Protein AF-A0AAU6DZ55-F1 (afdb_monomer_lite)

Sequence (101 aa):
MQAPYDTGLAADVFAEAKNTFNWLIGQLTDAASGMLTHDRLEETIVEQGRELQRQLLQAHLDLRALRERQQAHRWWGPTACRDRQGRRPRPRHLPDPADGG

Foldseek 3Di:
DDDPPPVPPPPQLCPVLVVLVVVLVVVCPDPVVVVDDPVRNVVSCVVSVVVSVVSVVVSVVVVVVVVVVVVVCVCVPPPVPDDVPRDDDDPDDDDDPDDDD

Radius of gyration: 26.94 Å; chains: 1; bounding box: 54×51×78 Å

Structure (mmCIF, N/CA/C/O backbone):
data_AF-A0AAU6DZ55-F1
#
_entry.id   AF-A0AAU6DZ55-F1
#
loop_
_atom_site.group_PDB
_atom_site.id
_atom_site.type_symbol
_atom_site.label_atom_id
_atom_site.label_alt_id
_atom_site.label_comp_id
_atom_site.label_asym_id
_atom_sit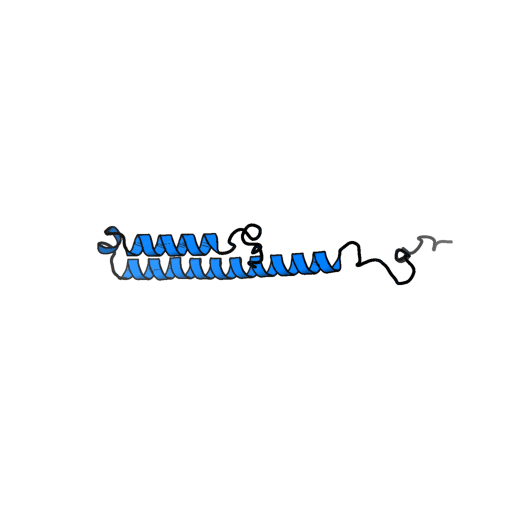e.label_entity_id
_atom_site.label_seq_id
_atom_site.pdbx_PDB_ins_code
_atom_site.Cartn_x
_atom_site.Cartn_y
_atom_site.Cartn_z
_atom_site.occupancy
_atom_site.B_iso_or_equiv
_atom_site.auth_seq_id
_atom_site.auth_comp_id
_atom_site.auth_asym_id
_atom_site.auth_atom_id
_atom_site.pdbx_PDB_model_num
ATOM 1 N N . MET A 1 1 ? 30.626 17.424 -2.413 1.00 38.97 1 MET A N 1
ATOM 2 C CA . MET A 1 1 ? 30.303 16.730 -3.678 1.00 38.97 1 MET A CA 1
ATOM 3 C C . MET A 1 1 ? 29.112 15.818 -3.414 1.00 38.97 1 MET A C 1
ATOM 5 O O . MET A 1 1 ? 29.299 14.775 -2.806 1.00 38.97 1 MET A O 1
ATOM 9 N N . GLN A 1 2 ? 27.893 16.238 -3.758 1.00 37.84 2 GLN A N 1
ATOM 10 C CA . GLN A 1 2 ? 26.694 15.393 -3.679 1.00 37.84 2 GLN A CA 1
ATOM 11 C C . GLN A 1 2 ? 26.346 14.952 -5.098 1.00 37.84 2 GLN A C 1
ATOM 13 O O . GLN A 1 2 ? 26.145 15.793 -5.971 1.00 37.84 2 GLN A O 1
ATOM 18 N N . ALA A 1 3 ? 26.358 13.639 -5.328 1.00 43.91 3 ALA A N 1
ATOM 19 C CA . ALA A 1 3 ? 25.890 13.055 -6.574 1.00 43.91 3 ALA A CA 1
ATOM 20 C C . ALA A 1 3 ? 24.383 13.342 -6.705 1.00 43.91 3 ALA A C 1
ATOM 22 O O . ALA A 1 3 ? 23.664 13.167 -5.716 1.00 43.91 3 ALA A O 1
ATOM 23 N N . PRO A 1 4 ? 23.897 13.807 -7.870 1.00 49.94 4 PRO A N 1
ATOM 24 C CA . PRO A 1 4 ? 22.478 14.010 -8.078 1.00 49.94 4 PRO A CA 1
ATOM 25 C C . PRO A 1 4 ? 21.851 12.624 -8.074 1.00 49.94 4 PRO A C 1
ATOM 27 O O . PRO A 1 4 ? 22.064 11.820 -8.977 1.00 49.94 4 PRO A O 1
ATOM 30 N N . TYR A 1 5 ? 21.158 12.306 -6.991 1.00 46.50 5 TYR A N 1
ATOM 31 C CA . TYR A 1 5 ? 20.340 11.118 -6.944 1.00 46.50 5 TYR A CA 1
ATOM 32 C C . TYR A 1 5 ? 19.376 11.173 -8.135 1.00 46.50 5 TYR A C 1
ATOM 34 O O . TYR A 1 5 ? 18.764 12.211 -8.399 1.00 46.50 5 TYR A O 1
ATOM 42 N N . ASP A 1 6 ? 19.231 10.044 -8.820 1.00 48.81 6 ASP A N 1
ATOM 43 C CA . ASP A 1 6 ? 18.189 9.695 -9.798 1.00 48.81 6 ASP A CA 1
ATOM 44 C C . ASP A 1 6 ? 16.747 9.818 -9.220 1.00 48.81 6 ASP A C 1
ATOM 46 O O . ASP A 1 6 ? 15.821 9.115 -9.620 1.00 48.81 6 ASP A O 1
ATOM 50 N N . THR A 1 7 ? 16.532 10.705 -8.242 1.00 50.91 7 THR A N 1
ATOM 51 C CA . THR A 1 7 ? 15.341 10.888 -7.398 1.00 50.91 7 THR A CA 1
ATOM 52 C C . THR A 1 7 ? 14.089 11.257 -8.185 1.00 50.91 7 THR A C 1
ATOM 54 O O . THR A 1 7 ? 12.994 11.168 -7.647 1.00 50.91 7 THR A O 1
ATOM 57 N N . GLY A 1 8 ? 14.228 11.680 -9.444 1.00 50.16 8 GLY A N 1
ATOM 58 C CA . GLY A 1 8 ? 13.103 12.091 -10.285 1.00 50.16 8 GLY A CA 1
ATOM 59 C C . GLY A 1 8 ? 12.554 11.024 -11.239 1.00 50.16 8 GLY A C 1
ATOM 60 O O . GLY A 1 8 ? 11.456 11.211 -11.750 1.00 50.16 8 GLY A O 1
ATOM 61 N N . LEU A 1 9 ? 13.281 9.936 -11.528 1.00 47.44 9 LEU A N 1
ATOM 62 C CA . LEU A 1 9 ? 12.963 9.071 -12.684 1.00 47.44 9 LEU A CA 1
ATOM 63 C C . LEU A 1 9 ? 12.307 7.731 -12.337 1.00 47.44 9 L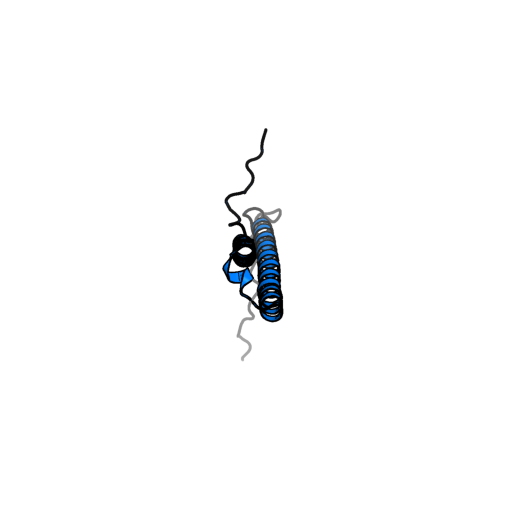EU A C 1
ATOM 65 O O . LEU A 1 9 ? 11.614 7.154 -13.172 1.00 47.44 9 LEU A O 1
ATOM 69 N N . ALA A 1 10 ? 12.452 7.262 -11.101 1.00 51.25 10 ALA A N 1
ATOM 70 C CA . ALA A 1 10 ? 11.543 6.278 -10.537 1.00 51.25 10 ALA A CA 1
ATOM 71 C C . ALA A 1 10 ? 10.462 7.063 -9.796 1.00 51.25 10 ALA A C 1
ATOM 73 O O . ALA A 1 10 ? 10.661 7.405 -8.632 1.00 51.25 10 ALA A O 1
ATOM 74 N N . ALA A 1 11 ? 9.356 7.397 -10.474 1.00 55.56 11 ALA A N 1
ATOM 75 C CA . ALA A 1 11 ? 8.118 7.786 -9.797 1.00 55.56 11 ALA A CA 1
ATOM 76 C C . ALA A 1 11 ? 7.985 6.907 -8.552 1.00 55.56 11 ALA A C 1
ATOM 78 O O . ALA A 1 11 ? 8.125 5.694 -8.696 1.00 55.56 11 ALA A O 1
ATOM 79 N N . ASP A 1 12 ? 7.886 7.516 -7.366 1.00 75.19 12 ASP A N 1
ATOM 80 C CA . ASP A 1 12 ? 8.021 6.832 -6.077 1.00 75.19 12 ASP A CA 1
ATOM 81 C C . ASP A 1 12 ? 7.142 5.579 -6.107 1.00 75.19 12 ASP A C 1
ATOM 83 O O . ASP A 1 12 ? 5.926 5.666 -6.003 1.00 75.19 12 ASP A O 1
ATOM 87 N N . VAL A 1 13 ? 7.753 4.416 -6.372 1.00 82.62 13 VAL A N 1
ATOM 88 C CA . VAL A 1 13 ? 7.024 3.185 -6.744 1.00 82.62 13 VAL A CA 1
ATOM 89 C C . VAL A 1 13 ? 6.136 2.734 -5.577 1.00 82.62 13 VAL A C 1
ATOM 91 O O . VAL A 1 13 ? 5.179 1.989 -5.733 1.00 82.62 13 VAL A O 1
ATOM 94 N N . PHE A 1 14 ? 6.438 3.267 -4.395 1.00 85.06 14 PHE A N 1
ATOM 95 C CA . PHE A 1 14 ? 5.734 3.084 -3.143 1.00 85.06 14 PHE A CA 1
ATOM 96 C C . PHE A 1 14 ? 4.762 4.225 -2.803 1.00 85.06 14 PHE A C 1
ATOM 98 O O . PHE A 1 14 ? 4.215 4.217 -1.704 1.00 85.06 14 PHE A O 1
ATOM 105 N N . ALA A 1 15 ? 4.547 5.214 -3.674 1.00 87.81 15 ALA A N 1
ATOM 106 C CA . ALA A 1 15 ? 3.676 6.361 -3.408 1.00 87.81 15 ALA A CA 1
ATOM 107 C C . ALA A 1 15 ? 2.258 5.920 -3.046 1.00 87.81 15 ALA A C 1
ATOM 109 O O . ALA A 1 15 ? 1.674 6.433 -2.097 1.00 87.81 15 ALA A O 1
ATOM 110 N N . GLU A 1 16 ? 1.731 4.927 -3.758 1.00 86.38 16 GLU A N 1
ATOM 111 C CA . GLU A 1 16 ? 0.393 4.399 -3.508 1.00 86.38 16 GLU A CA 1
ATOM 112 C C . GLU A 1 16 ? 0.306 3.702 -2.145 1.00 86.38 16 GLU A C 1
ATOM 114 O O . GLU A 1 16 ? -0.554 4.045 -1.339 1.00 86.38 16 GLU A O 1
ATOM 119 N N . ALA A 1 17 ? 1.292 2.860 -1.814 1.00 87.88 17 ALA A N 1
ATOM 120 C CA . ALA A 1 17 ? 1.400 2.239 -0.493 1.00 87.88 17 ALA A CA 1
ATOM 121 C C . ALA A 1 17 ? 1.520 3.280 0.638 1.00 87.88 17 ALA A C 1
ATOM 123 O O . ALA A 1 17 ? 0.889 3.151 1.687 1.00 87.88 17 ALA A O 1
ATOM 124 N N . LYS A 1 18 ? 2.298 4.351 0.431 1.00 88.25 18 LYS A N 1
ATOM 125 C CA . LYS A 1 18 ? 2.425 5.458 1.393 1.00 88.25 18 LYS A CA 1
ATOM 126 C C . LYS A 1 18 ? 1.107 6.209 1.565 1.00 88.25 18 LYS A C 1
ATOM 128 O O . LYS A 1 18 ? 0.742 6.533 2.691 1.00 88.25 18 LYS A O 1
ATOM 133 N N . ASN A 1 19 ? 0.388 6.466 0.475 1.00 89.88 19 ASN A N 1
ATOM 134 C CA . ASN A 1 19 ? -0.910 7.133 0.515 1.00 89.88 19 ASN A CA 1
ATOM 135 C C . ASN A 1 19 ? -1.944 6.289 1.264 1.00 89.88 19 ASN A C 1
ATOM 137 O O . ASN A 1 19 ? -2.611 6.818 2.150 1.00 89.88 19 ASN A O 1
ATOM 141 N N . THR A 1 20 ? -2.025 4.986 0.985 1.00 87.94 20 THR A N 1
ATOM 142 C CA . THR A 1 20 ? -2.922 4.063 1.696 1.00 87.94 20 THR A CA 1
ATOM 143 C C . THR A 1 20 ? -2.585 3.982 3.184 1.00 87.94 20 THR A C 1
ATOM 145 O O . THR A 1 20 ? -3.485 4.034 4.019 1.00 87.94 20 THR A O 1
ATOM 148 N N . PHE A 1 21 ? -1.300 3.942 3.545 1.00 88.31 21 PHE A N 1
ATOM 149 C CA . PHE A 1 21 ? -0.880 3.958 4.947 1.00 88.31 21 PHE A CA 1
ATOM 150 C C . PHE A 1 21 ? -1.233 5.273 5.660 1.00 88.31 21 PHE A C 1
ATOM 152 O O . PHE A 1 21 ? -1.793 5.253 6.754 1.00 88.31 21 PHE A O 1
ATOM 159 N N . ASN A 1 22 ? -0.956 6.418 5.032 1.00 90.19 22 ASN A N 1
ATOM 160 C CA . ASN A 1 22 ? -1.293 7.729 5.590 1.00 90.19 22 ASN A CA 1
ATOM 161 C C . ASN A 1 22 ? -2.807 7.914 5.732 1.00 90.19 22 ASN A C 1
ATOM 163 O O . ASN A 1 22 ? -3.268 8.467 6.727 1.00 90.19 22 ASN A O 1
ATOM 167 N N . TRP A 1 23 ? -3.582 7.425 4.765 1.00 88.25 23 TRP A N 1
ATOM 168 C CA . TRP A 1 23 ? -5.038 7.429 4.834 1.00 88.25 23 TRP A CA 1
ATOM 169 C C . TRP A 1 23 ? -5.554 6.539 5.972 1.00 88.25 23 TRP A C 1
ATOM 171 O O . TRP A 1 23 ? -6.427 6.967 6.724 1.00 88.25 23 TRP A O 1
ATOM 181 N N . LEU A 1 24 ? -4.969 5.351 6.165 1.00 88.19 24 LEU A N 1
ATOM 182 C CA . LEU A 1 24 ? -5.304 4.468 7.284 1.00 88.19 24 LEU A CA 1
ATOM 183 C C . LEU A 1 24 ? -5.011 5.130 8.638 1.00 88.19 24 LEU A C 1
ATOM 185 O O . LEU A 1 24 ? -5.864 5.096 9.521 1.00 88.19 24 LEU A O 1
ATOM 189 N N . ILE A 1 25 ? -3.849 5.775 8.795 1.00 87.81 25 ILE A N 1
ATOM 190 C CA . ILE A 1 25 ? -3.539 6.565 9.998 1.00 87.81 25 ILE A CA 1
ATOM 191 C C . ILE A 1 25 ? -4.577 7.669 10.182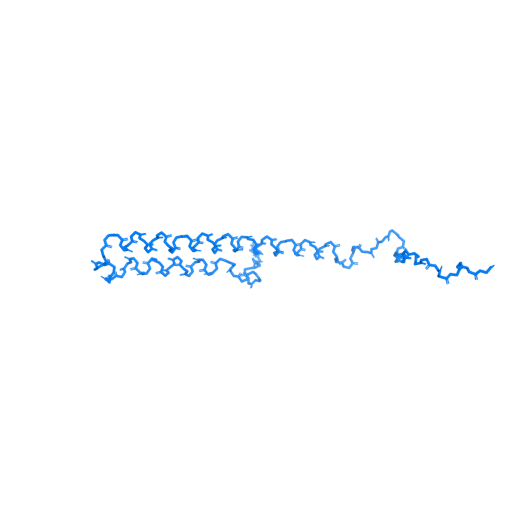 1.00 87.81 25 ILE A C 1
ATOM 193 O O . ILE A 1 25 ? -5.121 7.797 11.273 1.00 87.81 25 ILE A O 1
ATOM 197 N N . GLY A 1 26 ? -4.880 8.422 9.120 1.00 86.06 26 GLY A N 1
ATOM 198 C CA . GLY A 1 26 ? -5.868 9.497 9.143 1.00 86.06 26 GLY A CA 1
ATOM 199 C C . GLY A 1 26 ? -7.220 9.024 9.669 1.00 86.06 26 GLY A C 1
ATOM 200 O O . GLY A 1 26 ? -7.757 9.635 10.590 1.00 86.06 26 GLY A O 1
ATOM 201 N N . GLN A 1 27 ? -7.715 7.892 9.164 1.00 82.44 27 GLN A N 1
ATOM 202 C CA . GLN A 1 27 ? -8.949 7.284 9.657 1.00 82.44 27 GLN A CA 1
ATOM 203 C C . GLN A 1 27 ? -8.857 6.879 11.128 1.00 82.44 27 GLN A C 1
ATOM 205 O O . GLN A 1 27 ? -9.757 7.195 11.899 1.00 82.44 27 GLN A O 1
ATOM 210 N N . LEU A 1 28 ? -7.775 6.220 11.548 1.00 81.94 28 LEU A N 1
ATOM 211 C CA . LEU A 1 28 ? -7.605 5.787 12.940 1.00 81.94 28 LEU A CA 1
ATOM 212 C C . LEU A 1 28 ? -7.472 6.963 13.919 1.00 81.94 28 LEU A C 1
ATOM 214 O O . LEU A 1 28 ? -7.849 6.835 15.080 1.00 81.94 28 LEU A O 1
ATOM 218 N N . THR A 1 29 ? -6.946 8.100 13.461 1.00 83.44 29 THR A N 1
ATOM 219 C CA . THR A 1 29 ? -6.843 9.332 14.255 1.00 83.44 29 THR A CA 1
ATOM 220 C C . THR A 1 29 ? -8.105 10.191 14.229 1.00 83.44 29 THR A C 1
ATOM 222 O O . THR A 1 29 ? -8.212 11.120 15.029 1.00 83.44 29 THR A O 1
ATOM 225 N N . ASP A 1 30 ? -9.044 9.916 13.322 1.00 81.50 30 ASP A N 1
ATOM 226 C CA . ASP A 1 30 ? -10.270 10.696 13.198 1.00 81.50 30 ASP A CA 1
ATOM 227 C C . ASP A 1 30 ? -11.257 10.383 14.332 1.00 81.50 30 ASP A C 1
ATOM 229 O O . ASP A 1 30 ? -11.405 9.242 14.779 1.00 81.50 30 ASP A O 1
ATOM 233 N N . ALA A 1 31 ? -11.985 11.407 14.777 1.00 62.41 31 ALA A N 1
ATOM 234 C CA . ALA A 1 31 ? -12.960 11.298 15.858 1.00 62.41 31 ALA A CA 1
ATOM 235 C C . ALA A 1 31 ? -14.104 10.320 15.525 1.00 62.41 31 ALA A C 1
ATOM 237 O O . ALA A 1 31 ? -14.692 9.733 16.436 1.00 62.41 31 ALA A O 1
ATOM 238 N N . ALA A 1 32 ? -14.386 10.089 14.236 1.00 64.38 32 ALA A N 1
ATOM 239 C CA . ALA A 1 32 ? -15.356 9.095 13.784 1.00 64.38 32 ALA A CA 1
ATOM 240 C C . ALA A 1 32 ? -14.956 7.651 14.148 1.00 64.38 32 ALA A C 1
ATOM 242 O O . ALA A 1 32 ? -15.833 6.833 14.429 1.00 64.38 32 ALA A O 1
ATOM 243 N N . SER A 1 33 ? -13.655 7.348 14.242 1.00 60.50 33 SER A N 1
ATOM 244 C CA . SER A 1 33 ? -13.171 6.033 14.692 1.00 60.50 33 SER A CA 1
ATOM 245 C C . SER A 1 33 ? -13.438 5.773 16.172 1.00 60.50 33 SER A C 1
ATOM 247 O O . SER A 1 33 ? -13.547 4.620 16.578 1.00 60.50 33 SER A O 1
ATOM 249 N N . GLY A 1 34 ? -13.641 6.824 16.974 1.00 61.94 34 GLY A N 1
ATOM 250 C CA . GLY A 1 34 ? -14.095 6.697 18.360 1.00 61.94 34 GLY A CA 1
ATOM 251 C C . GLY A 1 34 ? -15.536 6.187 18.498 1.00 61.94 34 GLY A C 1
ATOM 252 O O . GLY A 1 34 ? -15.921 5.748 19.578 1.00 61.94 34 GLY A O 1
ATOM 253 N N . MET A 1 35 ? -16.329 6.225 17.419 1.00 68.00 35 MET A N 1
ATOM 254 C CA . MET A 1 35 ? -17.691 5.676 17.377 1.00 68.00 35 MET A CA 1
ATOM 255 C C . MET A 1 35 ? -17.757 4.274 16.756 1.00 68.00 35 MET A C 1
ATOM 257 O O . MET A 1 35 ? -18.822 3.653 16.776 1.00 68.00 35 MET A O 1
ATOM 261 N N . LEU A 1 36 ? -16.654 3.772 16.188 1.00 72.31 36 LEU A N 1
ATOM 262 C CA . LEU A 1 36 ? -16.605 2.423 15.637 1.00 72.31 36 LEU A CA 1
ATOM 263 C C . LEU A 1 36 ? -16.550 1.401 16.771 1.00 72.31 36 LEU A C 1
ATOM 265 O O . LEU A 1 36 ? -15.803 1.540 17.739 1.00 72.31 36 LEU A O 1
ATOM 269 N N . THR A 1 37 ? -17.338 0.338 16.632 1.00 78.50 37 THR A N 1
ATOM 270 C CA . THR A 1 37 ? -17.203 -0.824 17.505 1.00 78.50 37 THR A CA 1
ATOM 271 C C . THR A 1 37 ? -15.836 -1.467 17.286 1.00 78.50 37 THR A C 1
ATOM 273 O O . THR A 1 37 ? -15.288 -1.423 16.182 1.00 78.50 37 THR A O 1
ATOM 276 N N . HIS A 1 38 ? -15.289 -2.079 18.336 1.00 79.69 38 HIS A N 1
ATOM 277 C CA . HIS A 1 38 ? -13.968 -2.708 18.296 1.00 79.69 38 HIS A CA 1
ATOM 278 C C . HIS A 1 38 ? -13.822 -3.684 17.117 1.00 79.69 38 HIS A C 1
ATOM 280 O O . HIS A 1 38 ? -12.869 -3.575 16.352 1.00 79.69 38 HIS A O 1
ATOM 286 N N . ASP A 1 39 ? -14.836 -4.521 16.888 1.00 84.25 39 ASP A N 1
ATOM 287 C CA . ASP A 1 39 ? -14.866 -5.483 15.780 1.00 84.25 39 ASP A CA 1
ATOM 288 C C . ASP A 1 39 ? -14.721 -4.808 14.403 1.00 84.25 39 ASP A C 1
ATOM 290 O O . ASP A 1 39 ? -14.014 -5.300 13.526 1.00 84.25 39 ASP A O 1
ATOM 294 N N . ARG A 1 40 ? -15.347 -3.639 14.204 1.00 81.44 40 ARG A N 1
ATOM 295 C CA . ARG A 1 40 ? -15.267 -2.898 12.933 1.00 81.44 40 ARG A CA 1
ATOM 296 C C . ARG A 1 40 ? -13.927 -2.208 12.745 1.00 81.44 40 ARG A C 1
ATOM 298 O O . ARG A 1 40 ? -13.459 -2.095 11.611 1.00 81.44 40 ARG A O 1
ATOM 305 N N . LEU A 1 41 ? -13.299 -1.777 13.836 1.00 85.38 41 LEU A N 1
ATOM 306 C CA . LEU A 1 41 ? -11.938 -1.258 13.803 1.00 85.38 41 LEU A CA 1
ATOM 307 C C . LEU A 1 41 ? -10.950 -2.366 13.403 1.00 85.38 41 LEU A C 1
ATOM 309 O O . LEU A 1 41 ? -10.128 -2.155 12.512 1.00 85.38 41 LEU A O 1
ATOM 313 N N . GLU A 1 42 ? -11.060 -3.552 14.009 1.00 87.31 42 GLU A N 1
ATOM 314 C CA . GLU A 1 42 ? -10.210 -4.701 13.682 1.00 87.31 42 GLU A CA 1
ATOM 315 C C . GLU A 1 42 ? -10.376 -5.143 12.226 1.00 87.31 42 GLU A C 1
ATOM 317 O O . GLU A 1 42 ? -9.380 -5.283 11.515 1.00 87.31 42 GLU A O 1
ATOM 322 N N . GLU A 1 43 ? -11.615 -5.292 11.748 1.00 88.81 43 GLU A N 1
ATOM 323 C CA . GLU A 1 43 ? -11.894 -5.630 10.347 1.00 88.81 43 GLU A CA 1
ATOM 324 C C . GLU A 1 43 ? -11.272 -4.613 9.383 1.00 88.81 43 GLU A C 1
ATOM 326 O O . GLU A 1 43 ? -10.590 -5.000 8.431 1.00 88.81 43 GLU A O 1
ATOM 331 N N . THR A 1 44 ? -11.432 -3.317 9.669 1.00 85.25 44 THR A N 1
ATOM 332 C CA . THR A 1 44 ? -10.883 -2.237 8.836 1.00 85.25 44 THR A CA 1
ATOM 333 C C . THR A 1 44 ? -9.356 -2.287 8.801 1.00 85.25 44 THR A C 1
ATOM 335 O O . THR A 1 44 ? -8.757 -2.192 7.730 1.00 85.25 44 THR A O 1
ATOM 338 N N . ILE A 1 45 ? -8.699 -2.484 9.949 1.00 87.44 45 ILE A N 1
ATOM 339 C CA . ILE A 1 45 ? -7.235 -2.596 10.022 1.00 87.44 45 ILE A CA 1
ATOM 340 C C . ILE A 1 45 ? -6.745 -3.828 9.257 1.00 87.44 45 ILE A C 1
ATOM 342 O O . ILE A 1 45 ? -5.758 -3.744 8.523 1.00 87.44 45 ILE A O 1
ATOM 346 N N . VAL A 1 46 ? -7.418 -4.972 9.398 1.00 90.69 46 VAL A N 1
ATOM 347 C CA . VAL A 1 46 ? -7.028 -6.216 8.721 1.00 90.69 46 VAL A CA 1
ATOM 348 C C . VAL A 1 46 ? -7.196 -6.096 7.209 1.00 90.69 46 VAL A C 1
ATOM 350 O O . VAL A 1 46 ? -6.308 -6.509 6.460 1.00 90.69 46 VAL A O 1
ATOM 353 N N . GLU A 1 47 ? -8.307 -5.530 6.743 1.00 90.56 47 GLU A N 1
ATOM 354 C CA . GLU A 1 47 ? -8.583 -5.373 5.317 1.00 90.56 47 GLU A CA 1
ATOM 355 C C . GLU A 1 47 ? -7.611 -4.386 4.662 1.00 90.56 47 GLU A C 1
ATOM 357 O O . GLU A 1 47 ? -6.931 -4.736 3.693 1.00 90.56 47 GLU A O 1
ATOM 362 N N . GLN A 1 48 ? -7.459 -3.194 5.243 1.00 88.38 48 GLN A N 1
ATOM 363 C CA . GLN A 1 48 ? -6.546 -2.174 4.724 1.00 88.38 48 GLN A CA 1
ATOM 364 C C . GLN A 1 48 ? -5.078 -2.591 4.868 1.00 88.38 48 GLN A C 1
ATOM 366 O O . GLN A 1 48 ? -4.262 -2.313 3.993 1.00 88.38 48 GLN A O 1
ATOM 371 N N . GLY A 1 49 ? -4.731 -3.326 5.927 1.00 90.31 49 GLY A N 1
ATOM 372 C CA . GLY A 1 49 ? -3.399 -3.898 6.108 1.00 90.31 49 GLY A CA 1
ATOM 373 C C . GLY A 1 49 ? -3.054 -4.941 5.043 1.00 90.31 49 GLY A C 1
ATOM 374 O O . GLY A 1 49 ? -1.935 -4.944 4.526 1.00 90.31 49 GLY A O 1
ATOM 375 N N . ARG A 1 50 ? -4.008 -5.800 4.661 1.00 94.25 50 ARG A N 1
ATOM 376 C CA . ARG A 1 50 ? -3.826 -6.741 3.542 1.00 94.25 50 ARG A CA 1
ATOM 377 C C . ARG A 1 50 ? -3.634 -6.007 2.224 1.00 94.25 50 ARG A C 1
ATOM 379 O O . ARG A 1 50 ? -2.780 -6.408 1.435 1.00 94.25 50 ARG A O 1
ATOM 386 N N . GLU A 1 51 ? -4.394 -4.945 1.994 1.00 92.12 51 GLU A N 1
ATOM 387 C CA . GLU A 1 51 ? -4.259 -4.155 0.774 1.00 92.12 51 GLU A CA 1
ATOM 388 C C . GLU A 1 51 ? -2.909 -3.434 0.705 1.00 92.12 51 GLU A C 1
ATOM 390 O O . GLU A 1 51 ? -2.202 -3.537 -0.297 1.00 92.12 51 GLU A O 1
ATOM 395 N N . LEU A 1 52 ? -2.464 -2.845 1.816 1.00 92.38 52 LEU A N 1
ATOM 396 C CA . LEU A 1 52 ? -1.132 -2.259 1.930 1.00 92.38 52 LEU A CA 1
ATOM 397 C C . LEU A 1 52 ? -0.025 -3.282 1.627 1.00 92.38 52 LEU A C 1
ATOM 399 O O . LEU A 1 52 ? 0.919 -2.982 0.897 1.00 92.38 52 LEU A O 1
ATOM 403 N N . GLN A 1 53 ? -0.131 -4.508 2.148 1.00 92.81 53 GLN A N 1
ATOM 404 C CA . GLN A 1 53 ? 0.838 -5.574 1.861 1.00 92.81 53 GLN A CA 1
ATOM 405 C C . GLN A 1 53 ? 0.870 -5.948 0.373 1.00 92.81 53 GLN A C 1
ATOM 407 O O . GLN A 1 53 ? 1.956 -6.157 -0.176 1.00 92.81 53 GLN A O 1
ATOM 412 N N . ARG A 1 54 ? -0.290 -6.003 -0.297 1.00 94.31 54 ARG A N 1
ATOM 413 C CA . ARG A 1 54 ? -0.360 -6.240 -1.750 1.00 94.31 54 ARG A CA 1
ATOM 414 C C . ARG A 1 54 ? 0.314 -5.120 -2.529 1.00 94.31 54 ARG A C 1
ATOM 416 O O . ARG A 1 54 ? 1.132 -5.407 -3.400 1.00 94.31 54 ARG A O 1
ATOM 423 N N . GLN A 1 55 ? 0.027 -3.868 -2.184 1.00 91.38 55 GLN A N 1
ATOM 424 C CA . GLN A 1 55 ? 0.632 -2.703 -2.829 1.00 91.38 55 GLN A CA 1
ATOM 425 C C . GLN A 1 55 ? 2.154 -2.668 -2.636 1.00 91.38 55 GLN A C 1
ATOM 427 O O . GLN A 1 55 ? 2.886 -2.397 -3.584 1.00 91.38 55 GLN A O 1
ATOM 432 N N . LEU A 1 56 ? 2.657 -3.006 -1.442 1.00 92.06 56 LEU A N 1
ATOM 433 C CA . LEU A 1 56 ? 4.098 -3.109 -1.180 1.00 92.06 56 LEU A CA 1
ATOM 434 C C . LEU A 1 56 ? 4.765 -4.200 -2.023 1.00 92.06 56 LEU A C 1
ATOM 436 O O . LEU A 1 56 ? 5.857 -3.987 -2.557 1.00 92.06 56 LEU A O 1
ATOM 440 N N . LEU A 1 57 ? 4.118 -5.362 -2.150 1.00 92.56 57 LEU A N 1
ATOM 441 C CA . LEU A 1 57 ? 4.618 -6.445 -2.989 1.00 92.56 57 LEU A CA 1
ATOM 442 C C . LEU A 1 57 ? 4.650 -6.021 -4.461 1.00 92.56 57 LEU A C 1
ATOM 444 O O . LEU A 1 57 ? 5.673 -6.201 -5.120 1.00 92.56 57 LEU A O 1
ATOM 448 N N . GLN A 1 58 ? 3.568 -5.420 -4.955 1.00 91.38 58 GLN A N 1
ATOM 449 C CA . GLN A 1 58 ? 3.471 -4.936 -6.328 1.00 91.38 58 GLN A CA 1
ATOM 450 C C . GLN A 1 58 ? 4.553 -3.892 -6.627 1.00 91.38 58 GLN A C 1
ATOM 452 O O . GLN A 1 58 ? 5.322 -4.055 -7.572 1.00 91.38 58 GLN A O 1
ATOM 457 N N . ALA A 1 59 ? 4.710 -2.898 -5.752 1.00 90.88 59 ALA A N 1
ATOM 458 C CA . ALA A 1 59 ? 5.740 -1.877 -5.881 1.00 90.88 59 ALA A CA 1
ATOM 459 C C . ALA A 1 59 ? 7.159 -2.471 -5.926 1.00 90.88 59 ALA A C 1
ATOM 461 O O . ALA A 1 59 ? 8.024 -2.025 -6.687 1.00 90.88 59 ALA A O 1
ATOM 462 N N . HIS A 1 60 ? 7.419 -3.517 -5.137 1.00 91.06 60 HIS A N 1
ATOM 463 C CA . HIS A 1 60 ? 8.701 -4.213 -5.178 1.00 91.06 60 HIS A CA 1
ATOM 464 C C . HIS A 1 60 ? 8.927 -4.950 -6.507 1.00 91.06 60 HIS A C 1
ATOM 466 O O . HIS A 1 60 ? 10.038 -4.926 -7.047 1.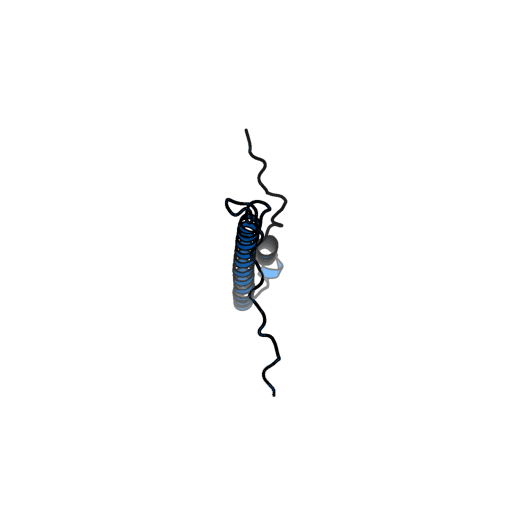00 91.06 60 HIS A O 1
ATOM 472 N N . LEU A 1 61 ? 7.889 -5.593 -7.047 1.00 91.69 61 LEU A N 1
ATOM 473 C CA . LEU A 1 61 ? 7.948 -6.255 -8.350 1.00 91.69 61 LEU A CA 1
ATOM 474 C C . LEU A 1 61 ? 8.172 -5.247 -9.481 1.00 91.69 61 LEU A C 1
ATOM 476 O O . LEU A 1 61 ? 9.000 -5.499 -10.356 1.00 91.69 61 LEU A O 1
ATOM 480 N N . ASP A 1 62 ? 7.534 -4.081 -9.423 1.00 88.75 62 ASP A N 1
ATOM 481 C CA . ASP A 1 62 ? 7.720 -3.008 -10.402 1.00 88.75 62 ASP A CA 1
ATOM 482 C C . ASP A 1 62 ? 9.144 -2.437 -10.352 1.00 88.75 62 ASP A C 1
ATOM 484 O O . ASP A 1 62 ? 9.795 -2.262 -11.389 1.00 88.75 62 ASP A O 1
ATOM 488 N N . LEU A 1 63 ? 9.697 -2.244 -9.148 1.00 88.44 63 LEU A N 1
ATOM 489 C CA . LEU A 1 63 ? 11.097 -1.852 -8.966 1.00 88.44 63 LEU A CA 1
ATOM 490 C C . LEU A 1 63 ? 12.057 -2.905 -9.537 1.00 88.44 63 LEU A C 1
ATOM 492 O O . LEU A 1 63 ? 13.070 -2.567 -10.161 1.00 88.44 63 LEU A O 1
ATOM 496 N N . ARG A 1 64 ? 11.754 -4.189 -9.332 1.00 88.56 64 ARG A N 1
ATOM 497 C CA . ARG A 1 64 ? 12.538 -5.290 -9.894 1.00 88.56 64 ARG A CA 1
ATOM 498 C C . ARG A 1 64 ? 12.477 -5.284 -11.421 1.00 88.56 64 ARG A C 1
ATOM 500 O O . ARG A 1 64 ? 13.531 -5.331 -12.054 1.00 88.56 64 ARG A O 1
ATOM 507 N N . ALA A 1 65 ? 11.290 -5.145 -12.003 1.00 87.56 65 ALA A N 1
ATOM 508 C CA . ALA A 1 65 ? 11.106 -5.076 -13.447 1.00 87.56 65 ALA A CA 1
ATOM 509 C C . ALA A 1 65 ? 11.856 -3.881 -14.057 1.00 87.56 65 ALA A C 1
ATOM 511 O O . ALA A 1 65 ? 12.487 -4.006 -15.107 1.00 87.56 65 ALA A O 1
ATOM 512 N N . LEU A 1 66 ? 11.856 -2.728 -13.379 1.00 85.88 66 LEU A N 1
ATOM 513 C CA . LEU A 1 66 ? 12.620 -1.556 -13.799 1.00 85.88 66 LEU A CA 1
ATOM 514 C C . LEU A 1 66 ? 14.131 -1.838 -13.814 1.00 85.88 66 LEU A C 1
ATO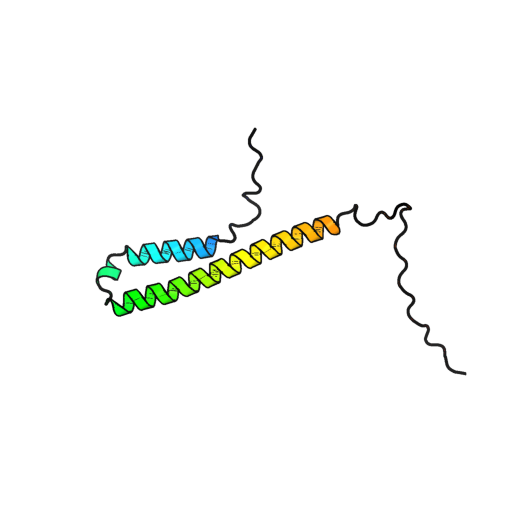M 516 O O . LEU A 1 66 ? 14.806 -1.511 -14.791 1.00 85.88 66 LEU A O 1
ATOM 520 N N . ARG A 1 67 ? 14.663 -2.492 -12.773 1.00 85.38 67 ARG A N 1
ATOM 521 C CA . ARG A 1 67 ? 16.081 -2.892 -12.712 1.00 85.38 67 ARG A CA 1
ATOM 522 C C . ARG A 1 67 ? 16.444 -3.880 -13.815 1.00 85.38 67 ARG A C 1
ATOM 524 O O . ARG A 1 67 ? 17.492 -3.731 -14.437 1.00 85.38 67 ARG A O 1
ATOM 531 N N . GLU A 1 68 ? 15.590 -4.863 -14.073 1.00 87.19 68 GLU A N 1
ATOM 532 C CA . GLU A 1 68 ? 15.790 -5.845 -15.142 1.00 87.19 68 GLU A CA 1
ATOM 533 C C . GLU A 1 68 ? 15.772 -5.173 -16.522 1.00 87.19 68 GLU A C 1
ATOM 535 O O . GLU A 1 68 ? 16.656 -5.433 -17.338 1.00 87.19 68 GLU A O 1
ATOM 540 N N . ARG A 1 69 ? 14.854 -4.226 -16.763 1.00 82.69 69 ARG A N 1
ATOM 541 C CA . ARG A 1 69 ? 14.838 -3.415 -17.992 1.00 82.69 69 ARG A CA 1
ATOM 542 C C . ARG A 1 69 ? 16.115 -2.599 -18.147 1.00 82.69 69 ARG A C 1
ATOM 544 O O . ARG A 1 69 ? 16.706 -2.634 -19.221 1.00 82.69 69 ARG A O 1
ATOM 551 N N . GLN A 1 70 ? 16.569 -1.903 -17.104 1.00 81.62 70 GLN A N 1
ATOM 552 C CA . GLN A 1 70 ? 17.813 -1.123 -17.153 1.00 81.62 70 GLN A CA 1
ATOM 553 C C . GLN A 1 70 ? 19.030 -2.007 -17.447 1.00 81.62 70 GLN A C 1
ATOM 555 O O . GLN A 1 70 ? 19.875 -1.652 -18.270 1.00 81.62 70 GLN A O 1
ATOM 560 N N . GLN A 1 71 ? 19.099 -3.188 -16.826 1.00 78.75 71 GLN A N 1
ATOM 561 C CA . GLN A 1 71 ? 20.137 -4.166 -17.129 1.00 78.75 71 GLN A CA 1
ATOM 562 C C . GLN A 1 71 ? 20.039 -4.616 -18.588 1.00 78.75 71 GLN A C 1
ATOM 564 O O . GLN A 1 71 ? 21.023 -4.500 -19.310 1.00 78.75 71 GLN A O 1
ATOM 569 N N . ALA A 1 72 ? 18.869 -5.045 -19.065 1.00 77.38 72 ALA A N 1
ATOM 570 C CA . ALA A 1 72 ? 18.670 -5.459 -20.454 1.00 77.38 72 ALA A CA 1
ATOM 571 C C . ALA A 1 72 ? 19.050 -4.359 -21.466 1.00 77.38 72 ALA A C 1
ATOM 573 O O . ALA A 1 72 ? 19.700 -4.652 -22.464 1.00 77.38 72 ALA A O 1
ATOM 574 N N . HIS A 1 73 ? 18.741 -3.089 -21.184 1.00 70.69 73 HIS A N 1
ATOM 575 C CA . HIS A 1 73 ? 19.164 -1.955 -22.017 1.00 70.69 73 HIS A CA 1
ATOM 576 C C . HIS A 1 73 ? 20.686 -1.776 -22.019 1.00 70.69 73 HIS A C 1
ATOM 578 O O . HIS A 1 73 ? 21.264 -1.458 -23.054 1.00 70.69 73 HIS A O 1
ATOM 584 N N . ARG A 1 74 ? 21.362 -2.033 -20.893 1.00 65.88 74 ARG A N 1
ATOM 585 C CA . ARG A 1 74 ? 22.831 -2.053 -20.826 1.00 65.88 74 ARG A CA 1
ATOM 586 C C . ARG A 1 74 ? 23.426 -3.197 -21.655 1.00 65.88 74 ARG A C 1
ATOM 58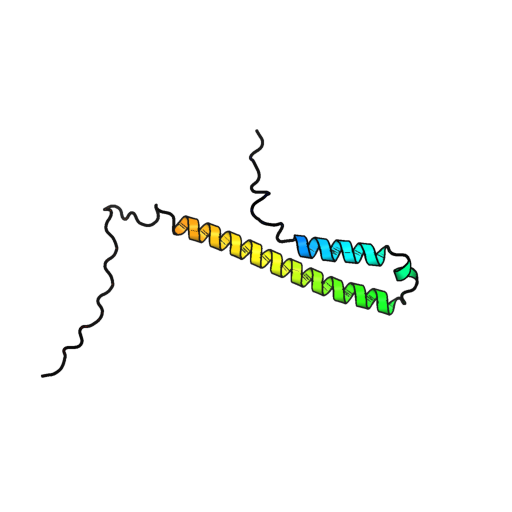8 O O . ARG A 1 74 ? 24.461 -3.000 -22.285 1.00 65.88 74 ARG A O 1
ATOM 595 N N . TRP A 1 75 ? 22.767 -4.355 -21.689 1.00 57.75 75 TRP A N 1
ATOM 596 C CA . TRP A 1 75 ? 23.159 -5.515 -22.502 1.00 57.75 75 TRP A CA 1
ATOM 597 C C . TRP A 1 75 ? 22.758 -5.403 -23.984 1.00 57.75 75 TRP A C 1
ATOM 599 O O . TRP A 1 75 ? 23.285 -6.154 -24.794 1.00 57.75 75 TRP A O 1
ATOM 609 N N . TRP A 1 76 ? 21.870 -4.471 -24.353 1.00 56.06 76 TRP A N 1
ATOM 610 C CA . TRP A 1 76 ? 21.460 -4.172 -25.737 1.00 56.06 76 TRP A CA 1
ATOM 611 C C . TRP A 1 76 ? 21.973 -2.803 -26.244 1.00 56.06 76 TRP A C 1
ATOM 613 O O . TRP A 1 76 ? 21.654 -2.375 -27.352 1.00 56.06 76 TRP A O 1
ATOM 623 N N . GLY A 1 77 ? 22.786 -2.089 -25.456 1.00 53.81 77 GLY A N 1
ATOM 624 C CA . GLY A 1 77 ? 23.364 -0.802 -25.855 1.00 53.81 77 GLY A CA 1
ATOM 625 C C . GLY A 1 77 ? 24.235 -0.911 -27.122 1.00 53.81 77 GLY A C 1
ATOM 626 O O . GLY A 1 77 ? 24.665 -2.011 -27.469 1.00 53.81 77 GLY A O 1
ATOM 627 N N . PRO A 1 78 ? 24.566 0.205 -27.808 1.00 54.50 78 PRO A N 1
ATOM 628 C CA . PRO A 1 78 ? 25.262 0.207 -29.110 1.00 54.50 78 PRO A CA 1
ATOM 629 C C . PRO A 1 78 ? 26.600 -0.557 -29.147 1.00 54.50 78 PRO A C 1
ATOM 631 O O . PRO A 1 78 ? 27.131 -0.846 -30.217 1.00 54.50 78 PRO A O 1
ATOM 634 N N . THR A 1 79 ? 27.161 -0.878 -27.981 1.00 55.56 79 THR A N 1
ATOM 635 C CA . THR A 1 79 ? 28.392 -1.649 -27.788 1.00 55.56 79 THR A CA 1
ATOM 636 C C . THR A 1 79 ? 28.192 -3.166 -27.703 1.00 55.56 79 THR A C 1
ATOM 638 O O . THR A 1 79 ? 29.171 -3.895 -27.842 1.00 55.56 79 THR A O 1
ATOM 641 N N . ALA A 1 80 ? 26.966 -3.672 -27.538 1.00 54.84 80 ALA A N 1
ATOM 642 C CA . ALA A 1 80 ? 26.686 -5.107 -27.414 1.00 54.84 80 ALA A CA 1
ATOM 643 C C . ALA A 1 80 ? 26.682 -5.875 -28.749 1.00 54.84 80 ALA A C 1
ATOM 645 O O . ALA A 1 80 ? 26.576 -7.099 -28.765 1.00 54.84 80 ALA A O 1
ATOM 646 N N . CYS A 1 81 ? 26.867 -5.188 -29.877 1.00 46.84 81 CYS A N 1
ATOM 647 C CA . CYS A 1 81 ? 27.181 -5.821 -31.157 1.00 46.84 81 CYS A CA 1
ATOM 648 C C . CYS A 1 81 ? 28.354 -5.110 -31.841 1.00 46.84 81 CYS A C 1
ATOM 650 O O . CYS A 1 81 ? 28.215 -4.518 -32.910 1.00 46.84 81 CYS A O 1
ATOM 652 N N . ARG A 1 82 ? 29.541 -5.209 -31.239 1.00 48.81 82 ARG A N 1
ATOM 653 C CA . ARG A 1 82 ? 30.774 -5.305 -32.023 1.00 48.81 82 ARG A CA 1
ATOM 654 C C . ARG A 1 82 ? 31.448 -6.619 -31.644 1.00 48.81 82 ARG A C 1
ATOM 656 O O . ARG A 1 82 ? 32.148 -6.717 -30.643 1.00 48.81 82 ARG A O 1
ATOM 663 N N . ASP A 1 83 ? 31.206 -7.648 -32.444 1.00 53.28 83 ASP A N 1
ATOM 664 C CA . ASP A 1 83 ? 32.157 -8.745 -32.578 1.00 53.28 83 ASP A CA 1
ATOM 665 C C . ASP A 1 83 ? 33.552 -8.161 -32.874 1.00 53.28 83 ASP A C 1
ATOM 667 O O . ASP A 1 83 ? 33.666 -7.070 -33.431 1.00 53.28 83 ASP A O 1
ATOM 671 N N . ARG A 1 84 ? 34.639 -8.866 -32.533 1.00 48.22 84 ARG A N 1
ATOM 672 C CA . ARG A 1 84 ? 36.026 -8.370 -32.702 1.00 48.22 84 ARG A CA 1
ATOM 673 C C . ARG A 1 84 ? 36.347 -7.892 -34.142 1.00 48.22 84 ARG A C 1
ATOM 675 O O . ARG A 1 84 ? 37.362 -7.235 -34.337 1.00 48.22 84 ARG A O 1
ATOM 682 N N . GLN A 1 85 ? 35.499 -8.194 -35.131 1.00 55.47 85 GLN A N 1
ATOM 683 C CA . GLN A 1 85 ? 35.656 -7.861 -36.551 1.00 55.47 85 GLN A CA 1
ATOM 684 C C . GLN A 1 85 ? 34.511 -7.016 -37.163 1.00 55.47 85 GLN A C 1
ATOM 686 O O . GLN A 1 85 ? 34.592 -6.681 -38.342 1.00 55.47 85 GLN A O 1
ATOM 691 N N . GLY A 1 86 ? 33.482 -6.613 -36.408 1.00 53.22 86 GLY A N 1
ATOM 692 C CA . GLY A 1 86 ? 32.418 -5.723 -36.899 1.00 53.22 86 GLY A CA 1
ATOM 693 C C . GLY A 1 86 ? 31.480 -6.311 -37.969 1.00 53.22 86 GLY A C 1
ATOM 694 O O . GLY A 1 86 ? 31.032 -5.570 -38.846 1.00 53.22 86 GLY A O 1
ATOM 695 N N . ARG A 1 87 ? 31.162 -7.611 -37.942 1.00 53.88 87 ARG A N 1
ATOM 696 C CA . ARG A 1 87 ? 30.209 -8.255 -38.863 1.00 53.88 87 ARG A CA 1
ATOM 697 C C . ARG A 1 87 ? 28.910 -8.679 -38.173 1.00 53.88 87 ARG A C 1
ATOM 699 O O . ARG A 1 87 ? 28.901 -9.391 -37.176 1.00 53.88 87 ARG A O 1
ATOM 706 N N . ARG A 1 88 ? 27.777 -8.313 -38.791 1.00 46.84 88 ARG A N 1
ATOM 707 C CA . ARG A 1 88 ? 26.433 -8.765 -38.383 1.00 46.84 88 ARG A CA 1
ATOM 708 C C . ARG A 1 88 ? 26.305 -10.298 -38.484 1.00 46.84 88 ARG A C 1
ATOM 710 O O . ARG A 1 88 ? 26.752 -10.860 -39.490 1.00 46.84 88 ARG A O 1
ATOM 717 N N . PRO A 1 89 ? 25.651 -10.972 -37.518 1.00 52.06 89 PRO A N 1
ATOM 718 C CA . PRO A 1 89 ? 25.392 -12.405 -37.610 1.00 52.06 89 PRO A CA 1
ATOM 719 C C . PRO A 1 89 ? 24.437 -12.693 -38.775 1.00 52.06 89 PRO A C 1
ATOM 721 O O . PRO A 1 89 ? 23.425 -12.012 -38.952 1.00 52.06 89 PRO A O 1
ATOM 724 N N . ARG A 1 90 ? 24.783 -13.687 -39.602 1.00 56.59 90 ARG A N 1
ATOM 725 C CA . ARG A 1 90 ? 23.954 -14.100 -40.741 1.00 56.59 90 ARG A CA 1
ATOM 726 C C . ARG A 1 90 ? 22.674 -14.782 -40.241 1.00 56.59 90 ARG A C 1
ATOM 728 O O . ARG A 1 90 ? 22.765 -15.596 -39.320 1.00 56.59 90 ARG A O 1
ATOM 735 N N . PRO A 1 91 ? 21.504 -14.496 -40.839 1.00 49.94 91 PRO A N 1
ATOM 736 C CA . PRO A 1 91 ? 20.283 -15.215 -40.502 1.00 49.94 91 PRO A CA 1
ATOM 737 C C . PRO A 1 91 ? 20.456 -16.707 -40.822 1.00 49.94 91 PRO A C 1
ATOM 739 O O . PRO A 1 91 ? 21.005 -17.067 -41.866 1.00 49.94 91 PRO A O 1
ATOM 742 N N . ARG A 1 92 ? 20.023 -17.569 -39.892 1.00 56.97 92 ARG A N 1
ATOM 743 C CA . ARG A 1 92 ? 19.978 -19.025 -40.082 1.00 56.97 92 ARG A CA 1
ATOM 744 C C . ARG A 1 92 ? 19.089 -19.325 -41.289 1.00 56.97 92 ARG A C 1
ATOM 746 O O . ARG A 1 92 ? 17.952 -18.868 -41.337 1.00 56.97 92 ARG A O 1
ATOM 753 N N . HIS A 1 93 ? 19.653 -20.056 -42.245 1.00 57.00 93 HIS A N 1
ATOM 754 C CA . HIS A 1 93 ? 19.022 -20.473 -43.493 1.00 57.00 93 HIS A CA 1
ATOM 755 C C . HIS A 1 93 ? 17.632 -21.077 -43.234 1.00 57.00 93 HIS A C 1
ATOM 757 O O . HIS A 1 93 ? 17.508 -22.033 -42.470 1.00 57.00 93 HIS A O 1
ATOM 763 N N . LEU A 1 94 ? 16.606 -20.511 -43.873 1.00 58.75 94 LEU A N 1
ATOM 764 C CA . LEU A 1 94 ? 15.306 -21.154 -44.058 1.00 58.75 94 LEU A CA 1
ATOM 765 C C . LEU A 1 94 ? 15.504 -22.286 -45.093 1.00 58.75 94 LEU A C 1
ATOM 767 O O . LEU A 1 94 ? 16.254 -22.060 -46.051 1.00 58.75 94 LEU A O 1
ATOM 771 N N . PRO A 1 95 ? 14.933 -23.491 -44.913 1.00 57.12 95 PRO A N 1
ATOM 772 C CA . PRO A 1 95 ? 15.061 -24.549 -45.910 1.00 57.12 95 PRO A CA 1
ATOM 773 C C . PRO A 1 95 ? 14.264 -24.184 -47.172 1.00 57.12 95 PRO A C 1
ATOM 775 O O . PRO A 1 95 ? 13.158 -23.652 -47.082 1.00 57.12 95 PRO A O 1
ATOM 778 N N . ASP A 1 96 ? 14.869 -24.441 -48.330 1.00 58.97 96 ASP A N 1
ATOM 779 C CA . ASP A 1 96 ? 14.328 -24.157 -49.663 1.00 58.97 96 ASP A CA 1
ATOM 780 C C . ASP A 1 96 ? 13.254 -25.206 -50.027 1.00 58.97 96 ASP A C 1
ATOM 782 O O . ASP A 1 96 ? 13.527 -26.404 -49.890 1.00 58.97 96 ASP A O 1
ATOM 786 N N . PRO A 1 97 ? 12.035 -24.825 -50.457 1.00 58.34 97 PRO A N 1
ATOM 787 C CA . PRO A 1 97 ? 11.012 -25.779 -50.868 1.00 58.34 97 PRO A CA 1
ATOM 788 C C . PRO A 1 97 ? 11.241 -26.189 -52.327 1.00 58.34 97 PRO A C 1
ATOM 790 O O . PRO A 1 97 ? 10.569 -25.707 -53.235 1.00 58.34 97 PRO A O 1
ATOM 793 N N . ALA A 1 98 ? 12.199 -27.081 -52.560 1.00 53.69 98 ALA A N 1
ATOM 794 C CA . ALA A 1 98 ? 12.376 -27.725 -53.859 1.00 53.69 98 ALA A CA 1
ATOM 795 C C . ALA A 1 98 ? 12.924 -29.147 -53.682 1.00 53.69 98 ALA A C 1
ATOM 797 O O . ALA A 1 98 ? 14.040 -29.458 -54.087 1.00 53.69 98 ALA A O 1
ATOM 798 N N . ASP A 1 99 ? 12.116 -29.999 -53.053 1.00 55.19 99 ASP A N 1
ATOM 799 C CA . ASP A 1 99 ? 12.181 -31.448 -53.237 1.00 55.19 99 ASP A CA 1
ATOM 800 C C . ASP A 1 99 ? 10.868 -31.857 -53.919 1.00 55.19 99 ASP A C 1
ATOM 802 O O . ASP A 1 99 ? 9.782 -31.663 -53.365 1.00 55.19 99 ASP A O 1
ATOM 806 N N . GLY A 1 100 ? 10.954 -32.294 -55.175 1.00 51.62 100 GLY A N 1
ATOM 807 C CA . GLY A 1 100 ? 9.795 -32.630 -56.001 1.00 51.62 100 GLY A CA 1
ATOM 808 C C . GLY A 1 100 ? 10.139 -32.743 -57.484 1.00 51.62 100 GLY A C 1
ATOM 809 O O . GLY A 1 100 ? 9.977 -31.773 -58.224 1.00 51.62 100 GLY A O 1
ATOM 810 N N . GLY A 1 101 ? 10.583 -33.932 -57.906 1.00 41.59 101 GLY A N 1
ATOM 811 C CA . GLY A 1 101 ? 10.780 -34.310 -59.310 1.00 41.59 101 GLY A CA 1
ATOM 812 C C . GLY A 1 101 ? 11.688 -35.513 -59.483 1.00 41.59 101 GLY A C 1
ATOM 813 O O . GLY A 1 101 ? 12.880 -35.277 -59.763 1.00 41.59 101 GLY A O 1
#

Secondary structure (DSSP, 8-state):
------TTTS--TTHHHHHHHHHHHHHHHSGGGGGS-HHHHHHHHHHHHHHHHHHHHHHHHHHHHHHHHHHHHHHSSTTTT--TT--PPPPPPPPP-----

pLDDT: mean 72.08, std 17.37, range [37.84, 94.31]